Protein AF-K0B241-F1 (afdb_monomer_lite)

Radius of gyration: 19.47 Å; chains: 1; bounding box: 41×45×50 Å

Organism: Gottschalkia acidurici (strain ATCC 7906 / DSM 604 / BCRC 14475 / CIP 104303 / KCTC 5404 / NCIMB 10678 / 9a) (NCBI:txid1128398)

Structure (mmCIF, N/CA/C/O backbone):
data_AF-K0B241-F1
#
_entry.id   AF-K0B241-F1
#
loop_
_atom_site.group_PDB
_atom_site.id
_atom_site.type_symbol
_atom_site.label_atom_id
_atom_site.label_alt_id
_atom_site.label_comp_id
_atom_site.label_asym_id
_atom_site.label_entity_id
_atom_site.label_seq_id
_atom_site.pdbx_PDB_ins_code
_atom_site.Cartn_x
_atom_site.Cartn_y
_atom_site.Cartn_z
_atom_site.occupancy
_atom_site.B_iso_or_equiv
_atom_site.auth_seq_id
_atom_site.auth_comp_id
_atom_site.auth_asym_id
_atom_site.auth_atom_id
_atom_site.pdbx_PDB_model_num
ATOM 1 N N . MET A 1 1 ? -13.033 -7.275 29.428 1.00 55.62 1 MET A N 1
ATOM 2 C CA . MET A 1 1 ? -13.746 -6.387 28.481 1.00 55.62 1 MET A CA 1
ATOM 3 C C . MET A 1 1 ? -13.225 -6.667 27.083 1.00 55.62 1 MET A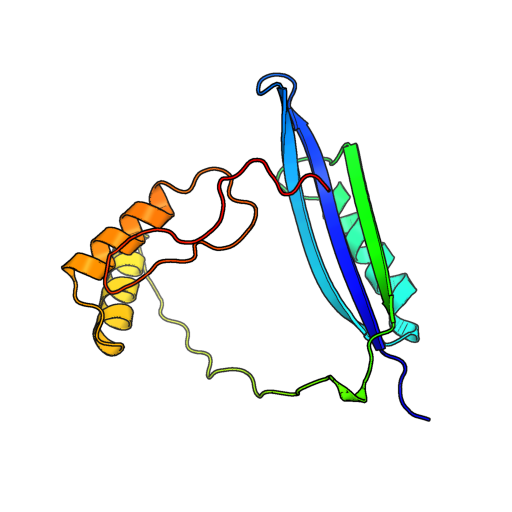 C 1
ATOM 5 O O . MET A 1 1 ? -12.017 -6.807 26.939 1.00 55.62 1 MET A O 1
ATOM 9 N N . VAL A 1 2 ? -14.101 -6.780 26.080 1.00 62.91 2 VAL A N 1
ATOM 10 C CA . VAL A 1 2 ? -13.674 -6.862 24.672 1.00 62.91 2 VAL A CA 1
ATOM 11 C C . VAL A 1 2 ? -13.030 -5.527 24.307 1.00 62.91 2 VAL A C 1
ATOM 13 O O . VAL A 1 2 ? -13.625 -4.471 24.530 1.00 62.91 2 VAL A O 1
ATOM 16 N N . LYS A 1 3 ? -11.792 -5.565 23.813 1.00 81.50 3 LYS A N 1
ATOM 17 C CA . LYS A 1 3 ? -11.046 -4.362 23.445 1.00 81.50 3 LYS A CA 1
ATOM 18 C C . LYS A 1 3 ? -11.737 -3.706 22.247 1.00 81.50 3 LYS A C 1
ATOM 20 O O . LYS A 1 3 ? -11.904 -4.358 21.219 1.00 81.50 3 LYS A O 1
ATOM 25 N N . LYS A 1 4 ? -12.157 -2.442 22.366 1.00 93.25 4 LYS A N 1
ATOM 26 C CA . LYS A 1 4 ? -12.716 -1.717 21.217 1.00 93.25 4 LYS A CA 1
ATOM 27 C C . LYS A 1 4 ? -11.591 -1.407 20.235 1.00 9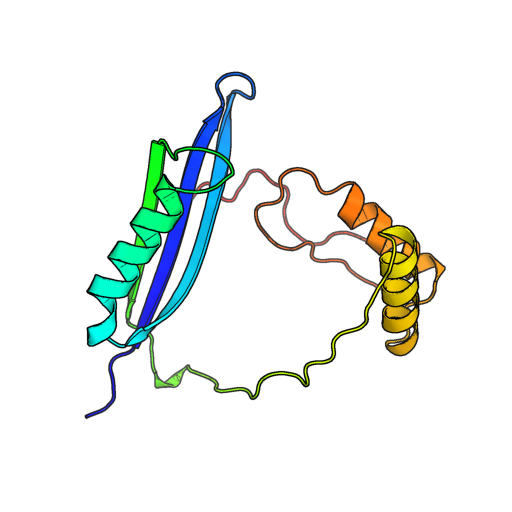3.25 4 LYS A C 1
ATOM 29 O O . LYS A 1 4 ? -10.571 -0.841 20.628 1.00 93.25 4 LYS A O 1
ATOM 34 N N . LEU A 1 5 ? -11.794 -1.779 18.976 1.00 96.38 5 LEU A N 1
ATOM 35 C CA . LEU A 1 5 ? -10.859 -1.517 17.890 1.00 96.38 5 LEU A CA 1
ATOM 36 C C . LEU A 1 5 ? -11.429 -0.468 16.935 1.00 96.38 5 LEU A C 1
ATOM 38 O O . LEU A 1 5 ? -12.640 -0.389 16.727 1.00 96.38 5 LEU A O 1
ATOM 42 N N . PHE A 1 6 ? -10.539 0.326 16.357 1.00 97.25 6 PHE A N 1
ATOM 43 C CA . PHE A 1 6 ? -10.844 1.415 15.442 1.00 97.25 6 PHE A CA 1
ATOM 44 C C . PHE A 1 6 ? -9.940 1.333 14.214 1.00 97.25 6 PHE A C 1
ATOM 46 O O . PHE A 1 6 ? -8.734 1.127 14.338 1.00 97.25 6 PHE A O 1
ATOM 53 N N . SER A 1 7 ? -10.526 1.507 13.032 1.00 97.56 7 SER A N 1
ATOM 54 C CA . SER A 1 7 ? -9.811 1.736 11.783 1.00 97.56 7 SER A CA 1
ATOM 55 C C . SER A 1 7 ? -9.544 3.229 11.676 1.00 97.56 7 SER A C 1
ATOM 57 O O . SER A 1 7 ? -10.478 4.033 11.699 1.00 97.56 7 SER A O 1
ATOM 59 N N . ILE A 1 8 ? -8.270 3.592 11.580 1.00 97.88 8 ILE A N 1
ATOM 60 C CA . ILE A 1 8 ? -7.827 4.948 11.290 1.00 97.88 8 ILE A CA 1
ATOM 61 C C . ILE A 1 8 ? -7.209 4.964 9.902 1.00 97.88 8 ILE A C 1
ATOM 63 O O . ILE A 1 8 ? -6.274 4.212 9.626 1.00 97.88 8 ILE A O 1
ATOM 67 N N . LYS A 1 9 ? -7.702 5.865 9.055 1.00 97.06 9 LYS A N 1
ATOM 68 C CA . LYS A 1 9 ? -7.144 6.145 7.729 1.00 97.06 9 LYS A CA 1
ATOM 69 C C . LYS A 1 9 ? -6.779 7.615 7.636 1.00 97.06 9 LYS A C 1
ATOM 71 O O . LYS A 1 9 ? -7.538 8.464 8.099 1.00 97.06 9 LYS A O 1
ATOM 76 N N . MET A 1 10 ? -5.634 7.912 7.036 1.00 95.44 10 MET A N 1
ATOM 77 C CA . MET A 1 10 ? -5.175 9.270 6.764 1.00 95.44 10 MET A CA 1
ATOM 78 C C . MET A 1 10 ? -4.784 9.404 5.297 1.00 95.44 10 MET A C 1
ATOM 80 O O . MET A 1 10 ? -4.101 8.533 4.754 1.00 95.44 10 MET A O 1
ATOM 84 N N . ARG A 1 11 ? -5.193 10.519 4.687 1.00 93.50 11 ARG A N 1
ATOM 85 C CA . ARG A 1 11 ? -4.700 10.982 3.387 1.00 93.50 11 ARG A CA 1
ATOM 86 C C . ARG A 1 11 ? -4.276 12.440 3.480 1.00 93.50 11 ARG A C 1
ATOM 88 O O . ARG A 1 11 ? -4.948 13.234 4.137 1.00 93.50 11 ARG A O 1
ATOM 95 N N . ALA A 1 12 ? -3.195 12.778 2.792 1.00 92.56 12 ALA A N 1
ATOM 96 C CA . ALA A 1 12 ? -2.680 14.131 2.707 1.00 92.56 12 ALA A CA 1
ATOM 97 C C . ALA A 1 12 ? -2.281 14.470 1.268 1.00 92.56 12 ALA A C 1
ATOM 99 O O . ALA A 1 12 ? -1.689 13.644 0.561 1.00 92.56 12 ALA A O 1
ATOM 100 N N . SER A 1 13 ? -2.628 15.676 0.835 1.00 91.69 13 SER A N 1
ATOM 101 C CA . SER A 1 13 ? -2.374 16.168 -0.516 1.00 91.69 13 SER A CA 1
ATOM 102 C C . SER A 1 13 ? -1.927 17.623 -0.511 1.00 91.69 13 SER A C 1
ATOM 104 O O . SER A 1 13 ? -2.024 18.314 0.505 1.00 91.69 13 SER A O 1
ATOM 106 N N . LYS A 1 14 ? -1.419 18.055 -1.661 1.00 90.75 14 LYS A N 1
ATOM 107 C CA . LYS A 1 14 ? -1.043 19.431 -1.946 1.00 90.75 14 LYS A CA 1
ATOM 108 C C . LYS A 1 14 ? -1.600 19.842 -3.303 1.00 90.75 14 LYS A C 1
ATOM 110 O O . LYS A 1 14 ? -1.525 19.052 -4.240 1.00 90.75 14 LYS A O 1
ATOM 115 N N . TRP A 1 15 ? -2.102 21.061 -3.439 1.00 89.81 15 TRP A N 1
ATOM 116 C CA . TRP A 1 15 ? -2.456 21.604 -4.745 1.00 89.81 15 TRP A CA 1
ATOM 117 C C . TRP A 1 15 ? -1.199 21.868 -5.589 1.00 89.81 15 TRP A C 1
ATOM 119 O O . TRP A 1 15 ? -0.318 22.643 -5.201 1.00 89.81 15 TRP A O 1
ATOM 129 N N . ASP A 1 16 ? -1.116 21.240 -6.762 1.00 87.75 16 ASP A N 1
ATOM 130 C CA . ASP A 1 16 ? -0.092 21.514 -7.768 1.00 87.75 16 ASP A CA 1
ATOM 131 C C . ASP A 1 16 ? -0.676 22.487 -8.798 1.00 87.75 16 ASP A C 1
ATOM 133 O O . ASP A 1 16 ? -1.462 22.111 -9.669 1.00 87.75 16 ASP A O 1
ATOM 137 N N . SER A 1 17 ? -0.294 23.762 -8.701 1.00 87.62 17 SER A N 1
ATOM 138 C CA . SER A 1 17 ? -0.785 24.809 -9.602 1.00 87.62 17 SER A CA 1
ATOM 139 C C . SER A 1 17 ? -0.316 24.650 -11.048 1.00 87.62 17 SER A C 1
ATOM 141 O O . SER A 1 17 ? -0.956 25.199 -11.942 1.00 87.62 17 SER A O 1
ATOM 143 N N . ILE A 1 18 ? 0.769 23.908 -11.292 1.00 87.69 18 ILE A N 1
ATOM 144 C CA . ILE A 1 18 ? 1.287 23.652 -12.638 1.00 87.69 18 ILE A CA 1
ATOM 145 C C . ILE A 1 18 ? 0.451 22.560 -13.302 1.00 87.69 18 ILE A C 1
ATOM 147 O O . ILE A 1 18 ? 0.071 22.697 -14.464 1.00 87.69 18 ILE A O 1
ATOM 151 N N . LYS A 1 19 ? 0.142 21.485 -12.567 1.00 83.75 19 LYS A N 1
ATOM 152 C CA . LYS A 1 19 ? -0.693 20.385 -13.077 1.00 83.75 19 LYS A CA 1
ATOM 153 C C . LYS A 1 19 ? -2.196 20.667 -12.995 1.00 83.75 19 LYS A C 1
ATOM 155 O O . LYS A 1 19 ? -2.971 20.008 -13.682 1.00 83.75 19 LYS A O 1
ATOM 160 N N . GLY A 1 20 ? -2.609 21.634 -12.174 1.00 87.44 20 GLY A N 1
ATOM 161 C CA . GLY A 1 20 ? -4.017 21.945 -11.931 1.00 87.44 20 GLY A CA 1
ATOM 162 C C . GLY A 1 20 ? -4.760 20.826 -11.196 1.00 87.44 20 GLY A C 1
ATOM 163 O O . GLY A 1 20 ? -5.957 20.644 -11.412 1.00 87.44 20 GLY A O 1
ATOM 164 N N . GLU A 1 21 ? -4.062 20.051 -10.363 1.00 85.56 21 GLU A N 1
ATOM 165 C CA . GLU A 1 21 ? -4.631 18.926 -9.616 1.00 85.56 21 GLU A CA 1
ATOM 166 C C . GLU A 1 21 ? -4.005 18.777 -8.221 1.00 85.56 21 GLU A C 1
ATOM 168 O O . GLU A 1 21 ? -2.946 19.329 -7.925 1.00 85.56 21 GLU A O 1
ATOM 173 N N . ASN A 1 22 ? -4.659 18.002 -7.350 1.00 86.25 22 ASN A N 1
ATOM 174 C CA . ASN A 1 22 ? -4.104 17.648 -6.043 1.00 86.25 22 ASN A CA 1
ATOM 175 C C . ASN A 1 22 ? -3.054 16.534 -6.179 1.00 86.25 22 ASN A C 1
ATOM 177 O O . ASN A 1 22 ? -3.377 15.388 -6.511 1.00 86.25 22 ASN A O 1
ATOM 181 N N . GLU A 1 23 ? -1.809 16.844 -5.838 1.00 86.69 23 GLU A N 1
ATOM 182 C CA . GLU A 1 23 ? -0.715 15.892 -5.712 1.00 86.69 23 GLU A CA 1
ATOM 183 C C . GLU A 1 23 ? -0.813 15.127 -4.385 1.00 86.69 23 GLU A C 1
ATOM 185 O O . GLU A 1 23 ? -1.037 15.698 -3.316 1.00 86.69 23 GLU A O 1
ATOM 190 N N . HIS A 1 24 ? -0.641 13.805 -4.441 1.00 85.94 24 HIS A N 1
ATOM 191 C CA . HIS A 1 24 ? -0.618 12.972 -3.243 1.00 85.94 24 HIS A CA 1
ATOM 192 C C . HIS A 1 24 ? 0.711 13.121 -2.495 1.00 85.94 24 HIS A C 1
ATOM 194 O O . HIS A 1 24 ? 1.775 12.799 -3.031 1.00 85.94 24 HIS A O 1
ATOM 200 N N . ILE A 1 25 ? 0.632 13.509 -1.223 1.00 87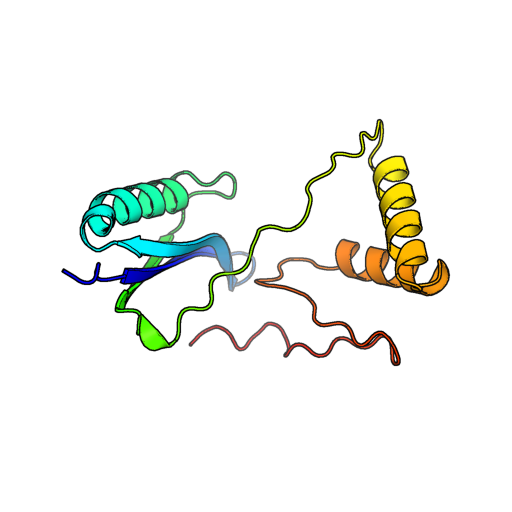.94 25 ILE A N 1
ATOM 201 C CA . ILE A 1 25 ? 1.803 13.671 -0.363 1.00 87.94 25 ILE A CA 1
ATOM 202 C C . ILE A 1 25 ? 2.018 12.439 0.506 1.00 87.94 25 ILE A C 1
ATOM 204 O O . ILE A 1 25 ? 3.121 11.893 0.522 1.00 87.94 25 ILE A O 1
ATOM 208 N N . SER A 1 26 ? 0.986 11.998 1.229 1.00 88.94 26 SER A N 1
ATOM 209 C CA . SER A 1 26 ? 1.112 10.917 2.208 1.00 88.94 26 SER A CA 1
ATOM 210 C C . SER A 1 26 ? -0.206 10.182 2.436 1.00 88.94 26 SER A C 1
ATOM 212 O O . SER A 1 26 ? -1.293 10.744 2.300 1.00 88.94 26 SER A O 1
ATOM 214 N N . GLY A 1 27 ? -0.100 8.913 2.821 1.00 90.25 27 GLY A N 1
ATOM 215 C CA . GLY A 1 27 ? -1.215 8.073 3.233 1.00 90.25 27 GLY A CA 1
ATOM 216 C C . GLY A 1 27 ? -0.782 7.059 4.287 1.00 90.25 27 GLY A C 1
ATOM 217 O O . GLY A 1 27 ? 0.402 6.708 4.381 1.00 90.25 27 GLY A O 1
ATOM 218 N N . ALA A 1 28 ? -1.731 6.626 5.113 1.00 92.69 28 ALA A N 1
ATOM 219 C CA . ALA A 1 28 ? -1.546 5.538 6.068 1.00 92.69 28 ALA A CA 1
ATOM 220 C C . ALA A 1 28 ? -2.893 4.974 6.537 1.00 92.69 28 ALA A C 1
ATOM 222 O O . ALA A 1 28 ? -3.868 5.710 6.678 1.00 92.69 28 ALA A O 1
ATOM 223 N N . GLU A 1 29 ? -2.912 3.681 6.852 1.00 94.75 29 GLU A N 1
ATOM 224 C CA . GLU A 1 29 ? -4.056 2.988 7.442 1.00 94.75 29 GLU A CA 1
ATOM 225 C C . GLU A 1 29 ? -3.583 2.084 8.588 1.00 94.75 29 GLU A C 1
ATOM 227 O O . GLU A 1 29 ? -2.533 1.446 8.484 1.00 94.75 29 GLU A O 1
ATOM 232 N N . LYS A 1 30 ? -4.332 2.059 9.699 1.00 95.44 30 LYS A N 1
ATOM 233 C CA . LYS A 1 30 ? -4.079 1.190 10.859 1.00 95.44 30 LYS A CA 1
ATOM 234 C C . LYS A 1 30 ? -5.384 0.761 11.529 1.00 95.44 30 LYS A C 1
ATOM 236 O O . LYS A 1 30 ? -6.318 1.552 11.616 1.00 95.44 30 LYS A O 1
ATOM 241 N N . ILE A 1 31 ? -5.407 -0.451 12.083 1.00 96.00 31 ILE A N 1
ATOM 242 C CA . ILE A 1 31 ? -6.397 -0.863 13.087 1.00 96.00 31 ILE A CA 1
ATOM 243 C C . ILE A 1 31 ? -5.723 -0.780 14.454 1.00 96.00 31 ILE A C 1
ATOM 245 O O . ILE A 1 31 ? -4.665 -1.372 14.659 1.00 96.00 31 ILE A O 1
ATOM 249 N N . ILE A 1 32 ? -6.314 -0.027 15.374 1.00 96.12 32 ILE A N 1
ATOM 250 C CA . ILE A 1 32 ? -5.755 0.237 16.702 1.00 96.12 32 ILE A CA 1
ATOM 251 C C . ILE A 1 32 ? -6.816 0.057 17.778 1.00 96.12 32 ILE A C 1
ATOM 253 O O . ILE A 1 32 ? -8.009 0.025 17.487 1.00 96.12 32 ILE A O 1
ATOM 257 N N . SER A 1 33 ? -6.396 -0.032 19.032 1.00 95.81 33 SER A N 1
ATOM 258 C CA . SER A 1 33 ? -7.316 0.053 20.159 1.00 95.81 33 SER A CA 1
ATOM 259 C C . SER A 1 33 ? -7.658 1.497 20.529 1.00 95.81 33 SER A C 1
ATOM 261 O O . SER A 1 33 ? -6.927 2.426 20.185 1.00 95.81 33 SER A O 1
ATOM 263 N N . GLU A 1 34 ? -8.790 1.671 21.214 1.00 95.88 34 GLU A N 1
ATOM 264 C CA . GLU A 1 34 ? -9.341 2.971 21.637 1.00 95.88 34 GLU A CA 1
ATOM 265 C C . GLU A 1 34 ? -8.304 3.855 22.348 1.00 95.88 34 GLU A C 1
ATOM 267 O O . GLU A 1 34 ? -8.163 5.030 22.024 1.00 95.88 34 GLU A O 1
ATOM 272 N N . GLU A 1 35 ? -7.503 3.284 23.247 1.00 96.12 35 GLU A N 1
ATOM 273 C CA . GLU A 1 35 ? -6.492 4.020 24.013 1.00 96.12 35 GLU A CA 1
ATOM 274 C C . GLU A 1 35 ? -5.293 4.506 23.178 1.00 96.12 35 GLU A C 1
ATOM 276 O O . GLU A 1 35 ? -4.508 5.333 23.635 1.00 96.12 35 GLU A O 1
ATOM 281 N N . CYS A 1 36 ? -5.130 4.004 21.952 1.00 96.94 36 CYS A N 1
ATOM 282 C CA . CYS A 1 36 ? -4.049 4.407 21.054 1.00 96.94 36 CYS A CA 1
ATOM 283 C C . CYS A 1 36 ? -4.469 5.500 20.060 1.00 96.94 36 CYS A C 1
ATOM 285 O O . CYS A 1 36 ? -3.646 5.891 19.227 1.00 96.94 36 CYS A O 1
ATOM 287 N N . ILE A 1 37 ? -5.723 5.971 20.097 1.00 96.50 37 ILE A N 1
ATOM 288 C CA . ILE A 1 37 ? -6.248 6.938 19.122 1.00 96.50 37 ILE A CA 1
ATOM 289 C C . ILE A 1 37 ? -5.426 8.227 19.128 1.00 96.50 37 ILE A C 1
ATOM 291 O O . ILE A 1 37 ? -4.875 8.584 18.088 1.00 96.50 37 ILE A O 1
ATOM 295 N N . ASP A 1 38 ? -5.264 8.871 20.283 1.00 97.19 38 ASP A N 1
ATOM 296 C CA . ASP A 1 38 ? -4.612 10.183 20.383 1.00 97.19 38 ASP A CA 1
ATOM 297 C C . ASP A 1 38 ? -3.170 10.155 19.861 1.00 97.19 38 ASP A C 1
ATOM 299 O O . ASP A 1 38 ? -2.775 10.954 19.007 1.00 97.19 38 ASP A O 1
ATOM 303 N N . THR A 1 39 ? -2.390 9.172 20.320 1.00 97.31 39 THR A N 1
ATOM 304 C CA . THR A 1 39 ? -0.993 9.000 19.899 1.00 97.31 39 THR A CA 1
ATOM 305 C C . THR A 1 39 ? -0.889 8.665 18.413 1.00 97.31 39 THR A C 1
ATOM 307 O O . THR A 1 39 ? 0.008 9.154 17.723 1.00 97.31 39 THR A O 1
ATOM 310 N N . THR A 1 40 ? -1.821 7.872 17.879 1.00 97.12 40 THR A N 1
ATOM 311 C CA . THR A 1 40 ? -1.842 7.528 16.454 1.00 97.12 40 THR A CA 1
ATOM 312 C C . THR A 1 40 ? -2.186 8.738 15.593 1.00 97.12 40 THR A C 1
ATOM 314 O O . THR A 1 40 ? -1.487 8.988 14.614 1.00 97.12 40 THR A O 1
ATOM 317 N N . VAL A 1 41 ? -3.207 9.516 15.960 1.00 96.81 41 VAL A N 1
ATOM 318 C CA . VAL A 1 41 ? -3.606 10.730 15.232 1.00 96.81 41 VAL A CA 1
ATOM 319 C C . VAL A 1 41 ? -2.468 11.746 15.208 1.00 96.81 41 VAL A C 1
ATOM 321 O O . VAL A 1 41 ? -2.124 12.240 14.135 1.00 96.81 41 VAL A O 1
ATOM 324 N N . HIS A 1 42 ? -1.815 11.991 16.348 1.00 96.31 42 HIS A N 1
ATOM 325 C CA . HIS A 1 42 ? -0.659 12.887 16.421 1.00 96.31 42 HIS A CA 1
ATOM 326 C C . HIS A 1 42 ? 0.463 12.464 15.456 1.00 96.31 42 HIS A C 1
ATOM 328 O O . HIS A 1 42 ? 0.953 13.266 14.659 1.00 96.31 42 HIS A O 1
ATOM 334 N N . ASN A 1 43 ? 0.820 11.177 15.458 1.00 95.31 43 ASN A N 1
ATOM 335 C CA . ASN A 1 43 ? 1.846 10.640 14.563 1.00 95.31 43 ASN A CA 1
ATOM 336 C C . ASN A 1 43 ? 1.458 10.746 13.080 1.00 95.31 43 ASN A C 1
ATOM 338 O O . ASN A 1 43 ? 2.319 10.990 12.234 1.00 95.31 43 ASN A O 1
ATOM 342 N N . LEU A 1 44 ? 0.176 10.570 12.749 1.00 94.94 44 LEU A N 1
ATOM 343 C CA . LEU A 1 44 ? -0.325 10.707 11.381 1.00 94.94 44 LEU A CA 1
ATOM 344 C C . LEU A 1 44 ? -0.278 12.158 10.893 1.00 94.94 44 LEU A C 1
ATOM 346 O O . LEU A 1 44 ? 0.124 12.390 9.754 1.00 94.94 44 LEU A O 1
ATOM 350 N N . ILE A 1 45 ? -0.610 13.125 11.751 1.00 93.62 45 ILE A N 1
ATOM 351 C CA . ILE A 1 45 ? -0.481 14.556 11.440 1.00 93.62 45 ILE A CA 1
ATOM 352 C C . ILE A 1 45 ? 0.990 14.909 11.190 1.00 93.62 45 ILE A C 1
ATOM 354 O O . ILE A 1 45 ? 1.314 15.464 10.140 1.00 93.62 45 ILE A O 1
ATOM 358 N N . ASN A 1 46 ? 1.898 14.513 12.089 1.00 92.25 46 ASN A N 1
ATOM 359 C CA . ASN A 1 46 ? 3.335 14.757 11.914 1.00 92.25 46 ASN A CA 1
ATOM 360 C C . ASN A 1 46 ? 3.860 14.140 10.613 1.00 92.25 46 ASN A C 1
ATOM 362 O O . ASN A 1 46 ? 4.610 14.774 9.875 1.00 92.25 46 ASN A O 1
ATOM 366 N N . ARG A 1 47 ? 3.421 12.917 10.292 1.00 90.75 47 ARG A N 1
ATOM 367 C CA . ARG A 1 47 ? 3.759 12.244 9.035 1.00 90.75 47 ARG A CA 1
ATOM 368 C C . ARG A 1 47 ? 3.266 13.013 7.806 1.00 90.75 47 ARG A C 1
ATOM 370 O O . ARG A 1 47 ? 3.963 13.014 6.797 1.00 90.75 47 ARG A O 1
ATOM 377 N N . ALA A 1 48 ? 2.076 13.603 7.855 1.00 89.00 48 ALA A N 1
ATOM 378 C CA . ALA A 1 48 ? 1.505 14.360 6.742 1.00 89.00 48 ALA A CA 1
ATOM 379 C C . ALA A 1 48 ? 2.189 15.724 6.532 1.00 89.00 48 ALA A C 1
ATOM 381 O O . ALA A 1 48 ? 2.316 16.178 5.393 1.00 89.00 48 ALA A O 1
ATOM 382 N N . LEU A 1 49 ? 2.646 16.361 7.615 1.00 88.31 49 LEU A N 1
ATOM 383 C CA . LEU A 1 49 ? 3.316 17.664 7.578 1.00 88.31 49 LEU A CA 1
ATOM 384 C C . LEU A 1 49 ? 4.822 17.564 7.294 1.00 88.31 49 LEU A C 1
ATOM 386 O O . LEU A 1 49 ? 5.379 18.455 6.663 1.00 88.31 49 LEU A O 1
ATOM 390 N N . GLY A 1 50 ? 5.476 16.491 7.744 1.00 83.00 50 GLY A N 1
ATOM 391 C CA . GLY A 1 50 ? 6.920 16.272 7.605 1.00 83.00 50 GLY A CA 1
ATOM 392 C C . GLY A 1 50 ? 7.326 15.337 6.462 1.00 83.00 50 GLY A C 1
ATOM 393 O O . GLY A 1 50 ? 8.430 14.797 6.489 1.00 83.00 50 GLY A O 1
ATOM 394 N N . HIS A 1 51 ? 6.441 15.063 5.499 1.00 78.62 51 HIS A N 1
ATOM 395 C CA . HIS A 1 51 ? 6.727 14.099 4.435 1.00 78.62 51 HIS A CA 1
ATOM 396 C C . HIS A 1 51 ? 7.784 14.627 3.450 1.00 78.62 51 HIS A C 1
ATOM 398 O O . HIS A 1 51 ? 7.779 15.797 3.077 1.00 78.62 51 HIS A O 1
ATOM 404 N N . SER A 1 52 ? 8.653 13.745 2.945 1.00 73.50 52 SER A N 1
ATOM 405 C CA . SER A 1 52 ? 9.737 14.110 2.013 1.00 73.50 52 SER A CA 1
ATOM 406 C C . SER A 1 52 ? 9.253 14.651 0.661 1.00 73.50 52 SER A C 1
ATOM 408 O O . SER A 1 52 ? 10.017 15.303 -0.043 1.00 73.50 52 SER A O 1
ATOM 410 N N . LYS A 1 53 ? 7.982 14.412 0.307 1.00 68.00 53 LYS A N 1
ATOM 411 C CA . LYS A 1 53 ? 7.325 14.970 -0.891 1.00 68.00 53 LYS A CA 1
ATOM 412 C C . LYS A 1 53 ? 6.863 16.428 -0.726 1.00 68.00 53 LYS A C 1
ATOM 414 O O . LYS A 1 53 ? 6.383 17.017 -1.686 1.00 68.00 53 LYS A O 1
ATOM 419 N N . GLY A 1 54 ? 7.014 17.014 0.463 1.00 71.88 54 GLY A N 1
ATOM 420 C CA . GLY A 1 54 ? 6.645 18.398 0.762 1.00 71.88 54 GLY A CA 1
ATOM 421 C C . GLY A 1 54 ? 5.538 18.521 1.810 1.00 71.88 54 GLY A C 1
ATOM 422 O O . GLY A 1 54 ? 4.995 17.528 2.292 1.00 71.88 54 GLY A O 1
ATOM 423 N N . GLN A 1 55 ? 5.215 19.766 2.168 1.00 78.38 55 GLN A N 1
ATOM 424 C CA . GLN A 1 55 ? 4.165 20.082 3.134 1.00 78.38 55 GLN A CA 1
ATOM 425 C C . GLN A 1 55 ? 2.784 19.997 2.474 1.00 78.38 55 GLN A C 1
ATOM 427 O O . GLN A 1 55 ? 2.535 20.649 1.459 1.00 78.38 55 GLN A O 1
ATOM 432 N N . SER A 1 56 ? 1.896 19.201 3.068 1.00 84.88 56 SER A N 1
ATOM 433 C CA . SER A 1 56 ? 0.499 19.070 2.639 1.00 84.88 56 SER A CA 1
ATOM 434 C C . SER A 1 56 ? -0.305 20.331 2.985 1.00 84.88 56 SER A C 1
ATOM 436 O O . SER A 1 56 ? -0.139 20.867 4.081 1.00 84.88 56 SER A O 1
ATOM 438 N N . ASP A 1 57 ? -1.199 20.769 2.095 1.00 89.75 57 ASP A N 1
ATOM 439 C CA . ASP A 1 57 ? -2.191 21.830 2.365 1.00 89.75 57 ASP A CA 1
ATOM 440 C C . ASP A 1 57 ? -3.577 21.262 2.724 1.00 89.75 57 ASP A C 1
ATOM 442 O O . ASP A 1 57 ? -4.421 21.966 3.279 1.00 89.75 57 ASP A O 1
ATOM 446 N N . PHE A 1 58 ? -3.777 19.964 2.490 1.00 93.12 58 PHE A N 1
ATOM 447 C CA . PHE A 1 58 ? -4.973 19.223 2.853 1.00 93.12 58 PHE A CA 1
ATOM 448 C C . PHE A 1 58 ? -4.607 17.929 3.584 1.00 93.12 58 PHE A C 1
ATOM 450 O O . PHE A 1 58 ? -3.764 17.155 3.125 1.00 93.12 58 PHE A O 1
ATOM 457 N N . ILE A 1 59 ? -5.282 17.662 4.705 1.00 94.31 59 ILE A N 1
ATOM 458 C CA . ILE A 1 59 ? -5.165 16.418 5.476 1.00 94.31 59 ILE A CA 1
ATOM 459 C C . ILE A 1 59 ? -6.570 15.973 5.885 1.00 94.31 59 ILE A C 1
ATOM 461 O O . ILE A 1 59 ? -7.316 16.744 6.482 1.00 94.31 59 ILE A O 1
ATOM 465 N N . ASN A 1 60 ? -6.908 14.713 5.621 1.00 95.81 60 ASN A N 1
ATOM 466 C CA . ASN A 1 60 ? -8.138 14.084 6.095 1.00 95.81 60 ASN A CA 1
ATOM 467 C C . ASN A 1 60 ? -7.807 12.838 6.914 1.00 95.81 60 ASN A C 1
ATOM 469 O O . ASN A 1 60 ? -7.105 11.948 6.428 1.00 95.81 60 ASN A O 1
ATOM 473 N N . ILE A 1 61 ? -8.357 12.757 8.127 1.00 97.00 61 ILE A N 1
ATOM 474 C CA . ILE A 1 61 ? -8.247 11.597 9.014 1.00 97.00 61 ILE A CA 1
ATOM 475 C C . ILE A 1 61 ? -9.656 11.093 9.323 1.00 97.00 61 ILE A C 1
ATOM 477 O O . ILE A 1 61 ? -10.484 11.845 9.826 1.00 97.00 61 ILE A O 1
ATOM 481 N N . SER A 1 62 ? -9.918 9.817 9.047 1.00 97.75 62 SER A N 1
ATOM 482 C CA . SER A 1 62 ? -11.176 9.147 9.391 1.00 97.75 62 SER A CA 1
ATOM 483 C C . SER A 1 62 ? -10.927 8.069 10.438 1.00 97.75 62 SER A C 1
ATOM 485 O O . SER A 1 62 ? -10.016 7.257 10.262 1.00 97.75 62 SER A O 1
ATOM 487 N N . ILE A 1 63 ? -11.753 8.034 11.482 1.00 97.75 63 ILE A N 1
ATOM 488 C CA . ILE A 1 63 ? -11.660 7.081 12.591 1.00 97.75 63 ILE A CA 1
ATOM 489 C C . ILE A 1 63 ? -13.015 6.399 12.732 1.00 97.75 63 ILE A C 1
ATOM 491 O O . ILE A 1 63 ? -14.004 7.050 13.051 1.00 97.75 63 ILE A O 1
ATOM 495 N N . ASN A 1 64 ? -13.064 5.092 12.494 1.00 97.25 64 ASN A N 1
ATOM 496 C CA . ASN A 1 64 ? -14.303 4.321 12.514 1.00 97.25 64 ASN A CA 1
ATOM 497 C C . ASN A 1 64 ? -14.159 3.107 13.427 1.00 97.25 64 ASN A C 1
ATOM 499 O O . ASN A 1 64 ? -13.153 2.401 13.367 1.00 97.25 64 ASN A O 1
ATOM 503 N N . LYS A 1 65 ? -15.168 2.839 14.258 1.00 96.56 65 LYS A N 1
ATOM 504 C CA . LYS A 1 65 ? -15.201 1.629 15.087 1.00 96.56 65 LYS A CA 1
ATOM 505 C C . LYS A 1 65 ? -15.234 0.388 14.188 1.00 96.56 65 LYS A C 1
ATOM 507 O O . LYS A 1 65 ? -16.017 0.331 13.244 1.00 96.56 65 LYS A O 1
ATOM 512 N N . VAL A 1 66 ? -14.403 -0.602 14.499 1.00 95.69 66 VAL A N 1
ATOM 513 C CA . VAL A 1 66 ? -14.367 -1.886 13.792 1.00 95.69 66 VAL A CA 1
ATOM 514 C C . VAL A 1 66 ? -15.334 -2.859 14.454 1.00 95.69 66 VAL A C 1
ATOM 516 O O . VAL A 1 66 ? -15.400 -2.958 15.682 1.00 95.69 66 VAL A O 1
ATOM 519 N N . ASP A 1 67 ? -16.066 -3.592 13.625 1.00 94.25 67 ASP A N 1
ATOM 520 C CA . ASP A 1 67 ? -16.822 -4.762 14.047 1.00 94.25 67 ASP A CA 1
ATOM 521 C C . ASP A 1 67 ? -15.850 -5.920 14.308 1.00 94.25 67 ASP A C 1
ATOM 523 O O . ASP A 1 67 ? -15.306 -6.518 13.377 1.00 94.25 67 ASP A O 1
ATOM 527 N N . THR A 1 68 ? -15.583 -6.198 15.584 1.00 89.94 68 THR A N 1
ATOM 528 C CA . THR A 1 68 ? -14.574 -7.182 15.996 1.00 89.94 68 THR A CA 1
ATOM 529 C C . THR A 1 68 ? -14.928 -8.606 15.582 1.00 89.94 68 THR A C 1
ATOM 531 O O . THR A 1 68 ? -14.023 -9.418 15.426 1.00 89.94 68 THR A O 1
ATOM 534 N N . GLU A 1 69 ? -16.211 -8.903 15.357 1.00 92.06 69 GLU A N 1
ATOM 535 C CA . GLU A 1 69 ? -16.665 -10.217 14.882 1.00 92.06 69 GLU A CA 1
ATOM 536 C C . GLU A 1 69 ? -16.270 -10.473 13.420 1.00 92.06 69 GLU A C 1
ATOM 538 O O . GLU A 1 69 ? -16.191 -11.620 12.989 1.00 92.06 69 GLU A O 1
ATOM 543 N N . LYS A 1 70 ? -15.961 -9.412 12.662 1.00 92.00 70 LYS A N 1
ATOM 544 C CA . LYS A 1 70 ? -15.509 -9.487 11.265 1.00 92.00 70 LYS A CA 1
ATOM 545 C C . LYS A 1 70 ? -13.987 -9.461 11.108 1.00 92.00 70 LYS A C 1
ATOM 547 O O . LYS A 1 70 ? -13.492 -9.460 9.981 1.00 92.00 70 LYS A O 1
ATOM 552 N N . ILE A 1 71 ? -13.225 -9.418 12.203 1.00 92.50 71 ILE A N 1
ATOM 553 C CA . ILE A 1 71 ? -11.760 -9.383 12.132 1.00 92.50 71 ILE A CA 1
ATOM 554 C C . ILE A 1 71 ? -11.224 -10.795 11.921 1.00 92.50 71 ILE A C 1
ATOM 556 O O . ILE A 1 71 ? -11.417 -11.684 12.745 1.00 92.50 71 ILE A O 1
ATOM 560 N N . THR A 1 72 ? -10.481 -10.974 10.831 1.00 94.62 72 THR A N 1
ATOM 561 C CA . THR A 1 72 ? -9.701 -12.188 10.586 1.00 94.62 72 THR A CA 1
ATOM 562 C C . THR A 1 72 ? -8.242 -11.929 10.930 1.00 94.62 72 THR A C 1
ATOM 564 O O . THR A 1 72 ? -7.629 -11.000 10.405 1.00 94.62 72 THR A O 1
ATOM 567 N N . TYR A 1 73 ? -7.680 -12.763 11.801 1.00 93.19 73 TYR A N 1
ATOM 568 C CA . TYR A 1 73 ? -6.260 -12.740 12.130 1.00 93.19 73 TYR A CA 1
ATOM 569 C C . TYR A 1 73 ? -5.535 -13.764 11.265 1.00 93.19 73 TYR A C 1
ATOM 571 O O . TYR A 1 73 ? -5.862 -14.948 11.298 1.00 93.19 73 TYR A O 1
ATOM 579 N N . ILE A 1 74 ? -4.551 -13.302 10.500 1.00 95.88 74 ILE A N 1
ATOM 580 C CA . ILE A 1 74 ? -3.696 -14.151 9.670 1.00 95.88 74 ILE A CA 1
ATOM 581 C C . ILE A 1 74 ? -2.238 -14.002 10.121 1.00 95.88 74 ILE A C 1
ATOM 583 O O . ILE A 1 74 ? -1.842 -12.899 10.513 1.00 95.88 74 ILE A O 1
ATOM 587 N N . PRO A 1 75 ? -1.435 -15.081 10.108 1.00 95.06 75 PRO A N 1
ATOM 588 C CA . PRO A 1 75 ? -0.005 -14.968 10.356 1.00 95.06 75 PRO A CA 1
ATOM 589 C C . PRO A 1 75 ? 0.661 -14.137 9.253 1.00 95.06 75 PRO A C 1
ATOM 591 O O . PRO A 1 75 ? 0.180 -14.075 8.119 1.00 95.06 75 PRO A O 1
ATOM 594 N N . CYS A 1 76 ? 1.780 -13.496 9.588 1.00 94.19 76 CYS A N 1
ATOM 595 C CA . CYS A 1 76 ? 2.619 -12.857 8.580 1.00 94.19 76 CYS A CA 1
ATOM 596 C C . CYS A 1 76 ? 3.209 -13.925 7.646 1.00 94.19 76 CYS A C 1
ATOM 598 O O . CYS A 1 76 ? 3.435 -15.058 8.070 1.00 94.19 76 CYS A O 1
ATOM 600 N N . LEU A 1 77 ? 3.456 -13.559 6.389 1.00 95.38 77 LEU A N 1
ATOM 601 C CA . LEU A 1 77 ? 4.220 -14.401 5.471 1.00 95.38 77 LEU A CA 1
ATOM 602 C C . LEU A 1 77 ? 5.672 -14.513 5.948 1.00 95.38 77 LEU A C 1
ATOM 604 O O . LEU A 1 77 ? 6.189 -13.586 6.575 1.00 95.38 77 LEU A O 1
ATOM 608 N N . ASP A 1 78 ? 6.335 -15.618 5.610 1.00 94.31 78 ASP A N 1
ATOM 609 C CA . ASP A 1 78 ? 7.761 -15.784 5.881 1.00 94.31 78 ASP A CA 1
ATOM 610 C C . ASP A 1 78 ? 8.567 -14.676 5.190 1.00 94.31 78 ASP A C 1
ATOM 612 O O . ASP A 1 78 ? 8.393 -14.394 4.001 1.00 94.31 78 ASP A O 1
ATOM 616 N N . ILE A 1 79 ? 9.448 -14.031 5.954 1.00 94.88 79 ILE A N 1
ATOM 617 C CA . ILE A 1 79 ? 10.231 -12.886 5.489 1.00 94.88 79 ILE A CA 1
ATOM 618 C C . ILE A 1 79 ? 11.653 -13.347 5.187 1.00 94.88 79 ILE A C 1
ATOM 620 O O . ILE A 1 79 ? 12.358 -13.851 6.060 1.00 94.88 79 ILE A O 1
ATOM 624 N N . SER A 1 80 ? 12.102 -13.099 3.959 1.00 94.31 80 SER A N 1
ATOM 625 C CA . SER A 1 80 ? 13.491 -13.282 3.538 1.00 94.31 80 SER A CA 1
ATOM 626 C C . SER A 1 80 ? 14.010 -12.023 2.850 1.00 94.31 80 SER A C 1
ATOM 628 O O . SER A 1 80 ? 13.274 -11.390 2.093 1.00 94.31 80 SER A O 1
ATOM 630 N N . THR A 1 81 ? 15.287 -11.701 3.050 1.00 96.06 81 THR A N 1
ATOM 631 C CA . THR A 1 81 ? 15.956 -10.578 2.379 1.00 96.06 81 THR A CA 1
ATOM 632 C C . THR A 1 81 ? 16.921 -11.106 1.326 1.00 96.06 81 THR A C 1
ATOM 634 O O . THR A 1 81 ? 17.842 -11.852 1.652 1.00 96.06 81 THR A O 1
ATOM 637 N N . ILE A 1 82 ? 16.736 -10.687 0.073 1.00 95.38 82 ILE A N 1
ATOM 638 C CA . ILE A 1 82 ? 17.685 -10.931 -1.018 1.00 95.38 82 ILE A CA 1
ATOM 639 C C . ILE A 1 82 ? 18.473 -9.640 -1.235 1.00 95.38 82 ILE A C 1
ATOM 641 O O . ILE A 1 82 ? 17.890 -8.590 -1.503 1.00 95.38 82 ILE A O 1
ATOM 645 N N . TYR A 1 83 ? 19.793 -9.706 -1.085 1.00 95.38 83 TYR A N 1
ATOM 646 C CA . TYR A 1 83 ? 20.674 -8.560 -1.298 1.00 95.38 83 TYR A CA 1
ATOM 647 C C . TYR A 1 83 ? 20.992 -8.392 -2.786 1.00 95.38 83 TYR A C 1
ATOM 649 O O . TYR A 1 83 ? 21.200 -9.370 -3.499 1.00 95.38 83 TYR A O 1
ATOM 657 N N . SER A 1 84 ? 21.061 -7.146 -3.255 1.00 95.44 84 SER A N 1
ATOM 658 C CA . SER A 1 84 ? 21.409 -6.807 -4.639 1.00 95.44 84 SER A CA 1
ATOM 659 C C . SER A 1 84 ? 22.367 -5.627 -4.658 1.00 95.44 84 SER A C 1
ATOM 661 O O . SER A 1 84 ? 22.186 -4.670 -3.908 1.00 95.44 84 SER A O 1
ATOM 663 N N . ASN A 1 85 ? 23.372 -5.684 -5.531 1.00 94.75 85 ASN A N 1
ATOM 664 C CA . ASN A 1 85 ? 24.376 -4.625 -5.647 1.00 94.75 85 ASN A CA 1
ATOM 665 C C . ASN A 1 85 ? 23.908 -3.490 -6.564 1.00 94.75 85 ASN A C 1
ATOM 667 O O . ASN A 1 85 ? 24.320 -2.344 -6.394 1.00 94.75 85 ASN A O 1
ATOM 671 N N . THR A 1 86 ? 23.039 -3.800 -7.532 1.00 96.94 86 THR A N 1
ATOM 672 C CA . THR A 1 86 ? 22.492 -2.826 -8.479 1.00 96.94 86 THR A CA 1
ATOM 673 C C . THR A 1 86 ? 20.972 -2.969 -8.635 1.00 96.94 86 THR A C 1
ATOM 675 O O . THR A 1 86 ? 20.424 -4.056 -8.422 1.00 96.94 86 THR A O 1
ATOM 678 N N . PRO A 1 87 ? 20.261 -1.907 -9.071 1.00 93.81 87 PRO A N 1
ATOM 679 C CA . PRO A 1 87 ? 18.844 -2.009 -9.429 1.00 93.81 87 PRO A CA 1
ATOM 680 C C . PRO A 1 87 ? 18.566 -3.051 -10.521 1.00 93.81 87 PRO A C 1
ATOM 682 O O . PRO A 1 87 ? 17.497 -3.658 -10.540 1.00 93.81 87 PRO A O 1
ATOM 685 N N . TYR A 1 88 ? 19.524 -3.270 -11.427 1.00 94.38 88 TYR A N 1
ATOM 686 C CA . TYR A 1 88 ? 19.410 -4.286 -12.469 1.00 94.38 88 TYR A CA 1
ATOM 687 C C . TYR A 1 88 ? 19.384 -5.701 -11.877 1.00 94.38 88 TYR A C 1
ATOM 689 O O . TYR A 1 88 ? 18.490 -6.473 -12.222 1.00 94.38 88 TYR A O 1
ATOM 697 N N . ASP A 1 89 ? 20.296 -6.011 -10.950 1.00 95.62 89 ASP A N 1
ATOM 698 C CA . ASP A 1 89 ? 20.347 -7.315 -10.270 1.00 95.62 89 ASP A CA 1
ATOM 699 C C . ASP A 1 89 ? 19.060 -7.567 -9.478 1.00 95.62 89 ASP A C 1
ATOM 701 O O . ASP A 1 89 ? 18.461 -8.637 -9.574 1.00 95.62 89 ASP A O 1
ATOM 705 N N . GLY A 1 90 ? 18.561 -6.535 -8.786 1.00 95.75 90 GLY A N 1
ATOM 706 C CA . GLY A 1 90 ? 17.284 -6.605 -8.075 1.00 95.75 90 GLY A CA 1
ATOM 707 C C . GLY A 1 90 ? 16.118 -6.973 -8.997 1.00 95.75 90 GLY A C 1
ATOM 708 O O . GLY A 1 90 ? 15.291 -7.818 -8.655 1.00 95.75 90 GLY A O 1
ATOM 709 N N . ARG A 1 91 ? 16.074 -6.411 -10.213 1.00 95.06 91 ARG A N 1
ATOM 710 C CA . ARG A 1 91 ? 15.065 -6.778 -11.222 1.00 95.06 91 ARG A CA 1
ATOM 711 C C . ARG A 1 91 ? 15.227 -8.214 -11.718 1.00 95.06 91 ARG A C 1
ATOM 713 O O . ARG A 1 91 ? 14.213 -8.856 -11.982 1.00 95.06 91 ARG A O 1
ATOM 720 N N . GLN A 1 92 ? 16.452 -8.734 -11.826 1.00 95.88 92 GLN A N 1
ATOM 721 C CA . GLN A 1 92 ? 16.656 -10.143 -12.186 1.00 95.88 92 GLN A CA 1
ATOM 722 C C . GLN A 1 92 ? 16.104 -11.078 -11.108 1.00 95.88 92 GLN A C 1
ATOM 724 O O . GLN A 1 92 ? 15.362 -11.998 -11.444 1.00 95.88 92 GLN A O 1
ATOM 729 N N . HIS A 1 93 ? 16.338 -10.787 -9.826 1.00 95.94 93 HIS A N 1
ATOM 730 C CA . HIS A 1 93 ? 15.743 -11.570 -8.739 1.00 95.94 93 HIS A CA 1
ATOM 731 C C . HIS A 1 93 ? 14.213 -11.523 -8.744 1.00 95.94 93 HIS A C 1
ATOM 733 O O . HIS A 1 93 ? 13.568 -12.545 -8.519 1.00 95.94 93 HIS A O 1
ATOM 739 N N . ILE A 1 94 ? 13.606 -10.375 -9.071 1.00 95.56 94 ILE A N 1
ATOM 740 C CA . ILE A 1 94 ? 12.146 -10.297 -9.244 1.00 95.56 94 ILE A CA 1
ATOM 741 C C . ILE A 1 94 ? 11.684 -11.255 -10.352 1.00 95.56 94 ILE A C 1
ATOM 743 O O . ILE A 1 94 ? 10.720 -11.992 -10.156 1.00 95.56 94 ILE A O 1
ATOM 747 N N . LEU A 1 95 ? 12.367 -11.292 -11.502 1.00 96.75 95 LEU A N 1
ATOM 748 C CA . LEU A 1 95 ? 12.020 -12.210 -12.595 1.00 96.75 95 LEU A CA 1
ATOM 749 C C . LEU A 1 95 ? 12.171 -13.686 -12.195 1.00 96.75 95 LEU A C 1
ATOM 751 O O . LEU A 1 95 ? 11.358 -14.513 -12.610 1.00 96.75 95 LEU A O 1
ATOM 755 N N . GLU A 1 96 ? 13.177 -14.021 -11.388 1.00 96.25 96 GLU A N 1
ATOM 756 C CA . GLU A 1 96 ? 13.374 -15.370 -10.848 1.00 96.25 96 GLU A CA 1
ATOM 757 C C . GLU A 1 96 ? 12.243 -15.771 -9.892 1.00 96.25 96 GLU A C 1
ATOM 759 O O . GLU A 1 96 ? 11.683 -16.859 -10.036 1.00 96.25 96 GLU A O 1
ATOM 764 N N . LEU A 1 97 ? 11.850 -14.882 -8.975 1.00 96.00 97 LEU A N 1
ATOM 765 C CA . LEU A 1 97 ? 10.732 -15.103 -8.050 1.00 96.00 97 LEU A CA 1
ATOM 766 C C . LEU A 1 97 ? 9.398 -15.252 -8.794 1.00 96.00 97 LEU A C 1
ATOM 768 O O . LEU A 1 97 ? 8.620 -16.159 -8.503 1.00 96.00 97 LEU A O 1
ATOM 772 N N . LEU A 1 98 ? 9.149 -14.416 -9.806 1.00 96.00 98 LEU A N 1
ATOM 773 C CA . LEU A 1 98 ? 7.965 -14.535 -10.662 1.00 96.00 98 LEU A CA 1
ATOM 774 C C . LEU A 1 98 ? 7.936 -15.893 -11.385 1.00 96.00 98 LEU A C 1
ATOM 776 O O . LEU A 1 98 ? 6.892 -16.543 -11.449 1.00 96.00 98 LEU A O 1
ATOM 780 N N . LYS A 1 99 ? 9.089 -16.380 -11.856 1.00 96.44 99 LYS A N 1
ATOM 781 C CA . LYS A 1 99 ? 9.193 -17.701 -12.487 1.00 96.44 99 LYS A CA 1
ATOM 782 C C . LYS A 1 99 ? 8.848 -18.840 -11.524 1.00 96.44 99 LYS A C 1
ATOM 784 O O . LYS A 1 99 ? 8.212 -19.800 -11.953 1.00 96.44 99 LYS A O 1
ATOM 789 N N . GLN A 1 100 ? 9.215 -18.734 -10.244 1.00 95.56 100 GLN A N 1
ATOM 790 C CA . GLN A 1 100 ? 8.872 -19.736 -9.221 1.00 95.56 100 GLN A CA 1
ATOM 791 C C . GLN A 1 100 ? 7.358 -19.860 -8.997 1.00 95.56 100 GLN A C 1
ATOM 793 O O . GLN A 1 100 ? 6.879 -20.944 -8.676 1.00 95.56 100 GLN A O 1
ATOM 798 N N . ILE A 1 101 ? 6.596 -18.788 -9.238 1.00 94.81 101 ILE A N 1
ATOM 799 C CA . ILE A 1 101 ? 5.124 -18.794 -9.201 1.00 94.81 101 ILE A CA 1
ATOM 800 C C . ILE A 1 101 ? 4.489 -18.982 -10.590 1.00 94.81 101 ILE A C 1
ATOM 802 O O . ILE A 1 101 ? 3.340 -18.606 -10.813 1.00 94.81 101 ILE A O 1
ATOM 806 N N . ASN A 1 102 ? 5.224 -19.592 -11.527 1.00 95.44 102 ASN A N 1
ATOM 807 C CA . ASN A 1 102 ? 4.789 -19.913 -12.893 1.00 95.44 102 ASN A CA 1
ATOM 808 C C . ASN A 1 102 ? 4.455 -18.698 -13.777 1.00 95.44 102 ASN A C 1
ATOM 810 O O . ASN A 1 102 ? 3.714 -18.817 -14.756 1.00 95.44 102 ASN A O 1
ATOM 814 N N . ILE A 1 103 ? 5.030 -17.532 -13.481 1.00 96.31 103 ILE A N 1
ATOM 815 C CA . ILE A 1 103 ? 4.990 -16.372 -14.373 1.00 96.31 103 ILE A CA 1
ATOM 816 C C . ILE A 1 103 ? 6.270 -16.380 -15.207 1.00 96.31 103 ILE A C 1
ATOM 818 O O . ILE A 1 103 ? 7.365 -16.129 -14.709 1.00 96.31 103 ILE A O 1
ATOM 822 N N . ASP A 1 104 ? 6.138 -16.695 -16.496 1.00 94.75 104 ASP A N 1
ATOM 823 C CA . ASP A 1 104 ? 7.285 -16.780 -17.397 1.00 94.75 104 ASP A CA 1
ATOM 824 C C . ASP A 1 104 ? 8.034 -15.440 -17.542 1.00 94.75 104 ASP A C 1
ATOM 826 O O . ASP A 1 104 ? 7.518 -14.353 -17.267 1.00 94.75 104 ASP A O 1
ATOM 830 N N . THR A 1 105 ? 9.274 -15.508 -18.025 1.00 94.88 105 THR A N 1
ATOM 831 C CA . THR A 1 105 ? 10.149 -14.337 -18.161 1.00 94.88 105 THR A CA 1
ATOM 832 C C . THR A 1 105 ? 9.572 -13.252 -19.077 1.00 94.88 105 THR A C 1
ATOM 834 O O . THR A 1 105 ? 9.847 -12.072 -18.861 1.00 94.88 105 THR A O 1
ATOM 837 N N . LYS A 1 106 ? 8.775 -13.607 -20.094 1.00 95.25 106 LYS A N 1
ATOM 838 C CA . LYS A 1 106 ? 8.160 -12.628 -21.001 1.00 95.25 106 LYS A CA 1
ATOM 839 C C . LYS A 1 106 ? 7.078 -11.838 -20.263 1.00 95.25 106 LYS A C 1
ATOM 841 O O . LYS A 1 106 ? 7.090 -10.609 -20.322 1.00 95.25 106 LYS A O 1
ATOM 846 N N . LYS A 1 107 ? 6.195 -12.521 -19.527 1.00 95.94 107 LYS A N 1
ATOM 847 C CA . LYS A 1 107 ? 5.182 -11.883 -18.672 1.00 95.94 107 LYS A CA 1
ATOM 848 C C . LYS A 1 107 ? 5.820 -11.076 -17.546 1.00 95.94 107 LYS A C 1
ATOM 850 O O . LYS A 1 107 ? 5.412 -9.943 -17.317 1.00 95.94 107 LYS A O 1
ATOM 855 N N . GLY A 1 108 ? 6.857 -11.606 -16.900 1.00 96.38 108 GLY A N 1
ATOM 856 C CA . GLY A 1 108 ? 7.582 -10.900 -15.842 1.00 96.38 108 GLY A CA 1
ATOM 857 C C . GLY A 1 108 ? 8.199 -9.584 -16.321 1.00 96.38 108 GLY A C 1
ATOM 858 O O . GLY A 1 108 ? 8.023 -8.551 -15.680 1.00 96.38 108 GLY A O 1
ATOM 859 N N . LYS A 1 109 ? 8.847 -9.580 -17.495 1.00 95.62 109 LYS A N 1
ATOM 860 C CA . LYS A 1 109 ? 9.381 -8.347 -18.102 1.00 95.62 109 LYS A CA 1
ATOM 861 C C . LYS A 1 109 ? 8.282 -7.332 -18.413 1.00 95.62 109 LYS A C 1
ATOM 863 O O . LYS A 1 109 ? 8.475 -6.141 -18.191 1.00 95.62 109 LYS A O 1
ATOM 868 N N . PHE A 1 110 ? 7.126 -7.796 -18.886 1.00 95.00 110 PHE A N 1
ATOM 869 C CA . PHE A 1 110 ? 5.978 -6.926 -19.127 1.00 95.00 110 PHE A CA 1
ATOM 870 C C . PHE A 1 110 ? 5.441 -6.308 -17.826 1.00 95.00 110 PHE A C 1
ATOM 872 O O . PHE A 1 110 ? 5.224 -5.100 -17.773 1.00 95.00 110 PHE A O 1
ATOM 879 N N . ILE A 1 111 ? 5.311 -7.094 -16.754 1.00 95.00 111 ILE A N 1
ATOM 880 C CA . ILE A 1 111 ? 4.907 -6.598 -15.427 1.00 95.00 111 ILE A CA 1
ATOM 881 C C . ILE A 1 111 ? 5.870 -5.512 -14.935 1.00 95.00 111 ILE A C 1
ATOM 883 O O . ILE A 1 111 ? 5.424 -4.449 -14.510 1.00 95.00 111 ILE A O 1
ATOM 887 N N . LEU A 1 112 ? 7.183 -5.742 -15.042 1.00 93.81 112 LEU A N 1
ATOM 888 C CA . LEU A 1 112 ? 8.183 -4.736 -14.676 1.00 93.81 112 LEU A CA 1
ATOM 889 C C . LEU A 1 112 ? 8.030 -3.452 -15.500 1.00 93.81 112 LEU A C 1
ATOM 891 O O . LEU A 1 112 ? 8.046 -2.369 -14.927 1.00 93.81 112 LEU A O 1
ATOM 895 N N . SER A 1 113 ? 7.802 -3.562 -16.813 1.00 92.25 113 SER A N 1
ATOM 896 C CA . SER A 1 113 ? 7.594 -2.382 -17.665 1.00 92.25 113 SER A CA 1
ATOM 897 C C . SER A 1 113 ? 6.348 -1.578 -17.274 1.00 92.25 113 SER A C 1
ATOM 899 O O . SER A 1 113 ? 6.377 -0.349 -17.292 1.00 92.25 113 SER A O 1
ATOM 901 N N . ILE A 1 114 ? 5.273 -2.254 -16.846 1.00 90.12 114 ILE A N 1
ATOM 902 C CA . ILE A 1 114 ? 4.076 -1.586 -16.329 1.00 90.12 114 ILE A CA 1
ATOM 903 C C . ILE A 1 114 ? 4.428 -0.782 -15.076 1.00 90.12 114 ILE A C 1
ATOM 905 O O . ILE A 1 114 ? 4.060 0.388 -14.994 1.00 90.12 114 ILE A O 1
ATOM 909 N N . LEU A 1 115 ? 5.154 -1.385 -14.131 1.00 88.81 115 LEU A N 1
ATOM 910 C CA . LEU A 1 115 ? 5.549 -0.730 -12.883 1.00 88.81 115 LEU A CA 1
ATOM 911 C C . LEU A 1 115 ? 6.470 0.473 -13.125 1.00 88.81 115 LEU A C 1
AT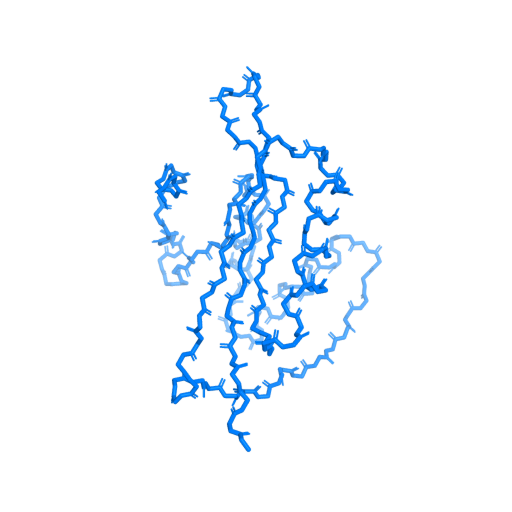OM 913 O O . LEU A 1 115 ? 6.314 1.493 -12.465 1.00 88.81 115 LEU A O 1
ATOM 917 N N . GLU A 1 116 ? 7.391 0.381 -14.086 1.00 86.69 116 GLU A N 1
ATOM 918 C CA . GLU A 1 116 ? 8.277 1.493 -14.461 1.00 86.69 116 GLU A CA 1
ATOM 919 C C . GLU A 1 116 ? 7.517 2.661 -15.100 1.00 86.69 116 GLU A C 1
ATOM 921 O O . GLU A 1 116 ? 7.875 3.813 -14.886 1.00 86.69 116 GLU A O 1
ATOM 926 N N . SER A 1 117 ? 6.451 2.373 -15.851 1.00 83.44 117 SER A N 1
ATOM 927 C CA . SER A 1 117 ? 5.602 3.394 -16.485 1.00 83.44 117 SER A CA 1
ATOM 928 C C . SER A 1 117 ? 4.515 3.971 -15.567 1.00 83.44 117 SER A C 1
ATOM 930 O O . SER A 1 117 ? 3.743 4.843 -15.976 1.00 83.44 117 SER A O 1
ATOM 932 N N . ALA A 1 118 ? 4.387 3.452 -14.343 1.00 76.38 118 ALA A N 1
ATOM 933 C CA . ALA A 1 118 ? 3.300 3.785 -13.435 1.00 76.38 118 ALA A CA 1
ATOM 934 C C . ALA A 1 118 ? 3.549 5.113 -12.701 1.00 76.38 118 ALA A C 1
ATOM 936 O O . ALA A 1 118 ? 3.744 5.143 -11.488 1.00 76.38 118 ALA A O 1
ATOM 937 N N . ASP A 1 119 ? 3.476 6.231 -13.420 1.00 65.25 119 ASP A N 1
ATOM 938 C CA . ASP A 1 119 ? 3.559 7.550 -12.792 1.00 65.25 119 ASP A CA 1
ATOM 939 C C . ASP A 1 119 ? 2.288 7.870 -11.985 1.00 65.25 119 ASP A C 1
ATOM 941 O O . ASP A 1 119 ? 1.155 7.686 -12.452 1.00 65.25 119 ASP A O 1
ATOM 945 N N . ASN A 1 120 ? 2.476 8.388 -10.766 1.00 62.50 120 ASN A N 1
ATOM 946 C CA . ASN A 1 120 ? 1.439 8.992 -9.917 1.00 62.50 120 ASN A CA 1
ATOM 947 C C . ASN A 1 120 ? 0.198 8.118 -9.639 1.00 62.50 120 ASN A C 1
ATOM 949 O O . ASN A 1 120 ? -0.932 8.605 -9.665 1.00 62.50 120 ASN A O 1
ATOM 953 N N . MET A 1 121 ? 0.374 6.823 -9.359 1.00 64.62 121 MET A N 1
ATOM 954 C CA . MET A 1 121 ? -0.737 5.972 -8.905 1.00 64.62 121 MET A CA 1
ATOM 955 C C . MET A 1 121 ? -1.035 6.146 -7.407 1.00 64.62 121 MET A C 1
ATOM 957 O O . MET A 1 121 ? -0.120 6.194 -6.587 1.00 64.62 121 MET A O 1
ATOM 961 N N . ARG A 1 122 ? -2.328 6.208 -7.049 1.00 63.06 122 ARG A N 1
ATOM 962 C CA . ARG A 1 122 ? -2.842 6.297 -5.664 1.00 63.06 122 ARG A CA 1
ATOM 963 C C . ARG A 1 122 ? -3.209 4.923 -5.070 1.00 63.06 122 ARG A C 1
ATOM 965 O O . ARG A 1 122 ? -4.062 4.829 -4.198 1.00 63.06 122 ARG A O 1
ATOM 972 N N . GLY A 1 123 ? -2.563 3.850 -5.527 1.00 77.31 123 GLY A N 1
ATOM 973 C CA . GLY A 1 123 ? -2.906 2.485 -5.128 1.00 77.31 123 GLY A CA 1
ATOM 974 C C . GLY A 1 123 ? -2.127 1.423 -5.900 1.00 77.31 123 GLY A C 1
ATOM 975 O O . GLY A 1 123 ? -1.035 1.685 -6.403 1.00 77.31 123 GLY A O 1
ATOM 976 N N . ALA A 1 124 ? -2.692 0.220 -5.988 1.00 85.38 124 ALA A N 1
ATOM 977 C CA . ALA A 1 124 ? -2.098 -0.911 -6.696 1.00 85.38 124 ALA A CA 1
ATOM 978 C C . ALA A 1 124 ? -2.639 -1.045 -8.129 1.00 85.38 124 ALA A C 1
ATOM 980 O O . ALA A 1 124 ? -3.770 -0.665 -8.420 1.00 85.38 124 ALA A O 1
ATOM 981 N N . ILE A 1 125 ? -1.832 -1.633 -9.013 1.00 89.19 125 ILE A N 1
ATOM 982 C CA . ILE A 1 125 ? -2.271 -2.099 -10.336 1.00 89.19 125 ILE A CA 1
ATOM 983 C C . ILE A 1 125 ? -2.907 -3.475 -10.167 1.00 89.19 125 ILE A C 1
ATOM 985 O O . ILE A 1 125 ? -2.310 -4.349 -9.536 1.00 89.19 125 ILE A O 1
ATOM 989 N N . ILE A 1 126 ? -4.082 -3.686 -10.758 1.00 91.50 126 ILE A N 1
ATOM 990 C CA . ILE A 1 126 ? -4.748 -4.988 -10.779 1.00 91.50 126 ILE A CA 1
ATOM 991 C C . ILE A 1 126 ? -4.562 -5.565 -12.179 1.00 91.50 126 ILE A C 1
ATOM 993 O O . ILE A 1 126 ? -5.231 -5.163 -13.125 1.00 91.50 126 ILE A O 1
ATOM 997 N N . LEU A 1 127 ? -3.629 -6.502 -12.329 1.00 92.12 127 LEU A N 1
ATOM 998 C CA . LEU A 1 127 ? -3.283 -7.071 -13.630 1.00 92.12 127 LEU A CA 1
ATOM 999 C C . LEU A 1 127 ? -3.877 -8.473 -13.809 1.00 92.12 127 LEU A C 1
ATOM 1001 O O . LEU A 1 127 ? -3.573 -9.380 -13.037 1.00 92.12 127 LEU A O 1
ATOM 1005 N N . ASP A 1 128 ? -4.650 -8.671 -14.878 1.00 93.56 128 ASP A N 1
ATOM 1006 C CA . ASP A 1 128 ? -5.049 -10.003 -15.338 1.00 93.56 128 ASP A CA 1
ATOM 1007 C C . ASP A 1 128 ? -3.849 -10.712 -15.986 1.00 93.56 128 ASP A C 1
ATOM 1009 O O . ASP A 1 128 ? -3.335 -10.264 -17.011 1.00 93.56 128 ASP A O 1
ATOM 1013 N N . LEU A 1 129 ? -3.406 -11.837 -15.420 1.00 92.12 129 LEU A N 1
ATOM 1014 C CA . LEU A 1 129 ? -2.262 -12.606 -15.927 1.00 92.12 129 LEU A CA 1
ATOM 1015 C C . LEU A 1 129 ? -2.561 -13.437 -17.186 1.00 92.12 129 LEU A C 1
ATOM 1017 O O . LEU A 1 129 ? -1.623 -13.914 -17.838 1.00 92.12 129 LEU A O 1
ATOM 1021 N N . LEU A 1 130 ? -3.832 -13.658 -17.527 1.00 91.44 130 LEU A N 1
ATOM 1022 C CA . LEU A 1 130 ? -4.233 -14.367 -18.742 1.00 91.44 130 LEU A CA 1
ATOM 1023 C C . LEU A 1 130 ? -4.234 -13.415 -19.932 1.00 91.44 130 LEU A C 1
ATOM 1025 O O . LEU A 1 130 ? -3.623 -13.710 -20.959 1.00 91.44 130 LEU A O 1
ATOM 1029 N N . THR A 1 131 ? -4.880 -12.259 -19.781 1.00 93.75 131 THR A N 1
ATOM 1030 C CA . THR A 1 131 ? -5.010 -11.284 -20.871 1.00 93.75 131 THR A CA 1
ATOM 1031 C C . THR A 1 131 ? -3.922 -10.216 -20.865 1.00 93.75 131 THR A C 1
ATOM 1033 O O . THR A 1 131 ? -3.817 -9.465 -21.832 1.00 93.75 131 THR A O 1
ATOM 1036 N N . MET A 1 132 ? -3.146 -10.109 -19.782 1.00 92.12 132 MET A N 1
ATOM 1037 C CA . MET A 1 132 ? -2.160 -9.048 -19.538 1.00 92.12 132 MET A CA 1
ATOM 1038 C C . MET A 1 132 ? -2.771 -7.636 -19.569 1.00 92.12 132 MET A C 1
ATOM 1040 O O . MET A 1 132 ? -2.109 -6.673 -19.956 1.00 92.12 132 MET A O 1
ATOM 1044 N N . LYS A 1 133 ? -4.046 -7.507 -19.172 1.00 92.00 133 LYS A N 1
ATOM 1045 C CA . LYS A 1 133 ? -4.778 -6.230 -19.131 1.00 92.00 133 LYS A CA 1
ATOM 1046 C C . LYS A 1 133 ? -4.918 -5.736 -17.698 1.00 92.00 133 LYS A C 1
ATOM 1048 O O . LYS A 1 133 ? -5.113 -6.531 -16.782 1.00 92.00 133 LYS A O 1
ATOM 1053 N N . ARG A 1 134 ? -4.837 -4.419 -17.529 1.00 90.69 134 ARG A N 1
ATOM 1054 C CA . ARG A 1 134 ? -5.147 -3.737 -16.270 1.00 90.69 134 ARG A CA 1
ATOM 1055 C C . ARG A 1 134 ? -6.662 -3.745 -1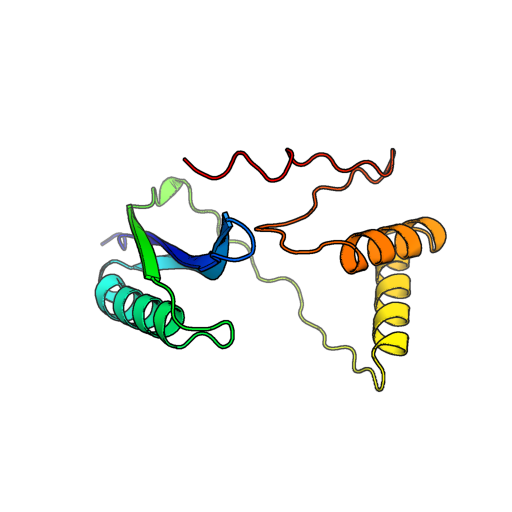6.060 1.00 90.69 134 ARG A C 1
ATOM 1057 O O . ARG A 1 134 ? -7.404 -3.537 -17.020 1.00 90.69 134 ARG A O 1
ATOM 1064 N N . LEU A 1 135 ? -7.093 -4.048 -14.842 1.00 91.00 135 LEU A N 1
ATOM 1065 C CA . LEU A 1 135 ? -8.496 -4.223 -14.457 1.00 91.00 135 LEU A CA 1
ATOM 1066 C C . LEU A 1 135 ? -8.987 -3.127 -13.511 1.00 91.00 135 LEU A C 1
ATOM 1068 O O . LEU A 1 135 ? -10.191 -2.999 -13.297 1.00 91.00 135 LEU A O 1
ATOM 1072 N N . GLU A 1 136 ? -8.080 -2.361 -12.910 1.00 86.25 136 GLU A N 1
ATOM 1073 C CA . GLU A 1 136 ? -8.459 -1.216 -12.097 1.00 86.25 136 GLU A CA 1
ATOM 1074 C C . GLU A 1 136 ? -9.104 -0.107 -12.943 1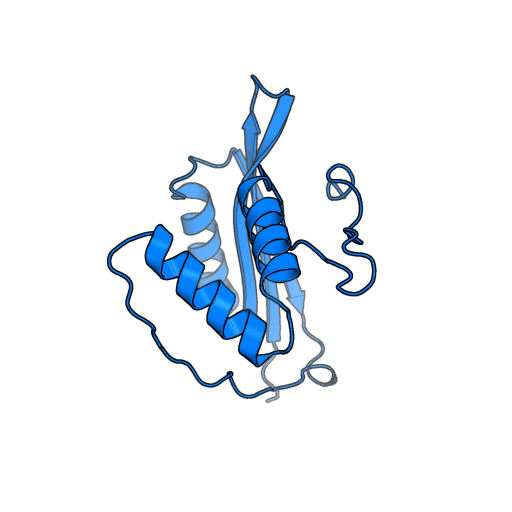.00 86.25 136 GLU A C 1
ATOM 1076 O O . GLU A 1 136 ? -8.812 0.046 -14.131 1.00 86.25 136 GLU A O 1
ATOM 1081 N N . LYS A 1 137 ? -9.991 0.673 -12.314 1.00 77.06 137 LYS A N 1
ATOM 1082 C CA . LYS A 1 137 ? -10.649 1.823 -12.948 1.00 77.06 137 LYS A CA 1
ATOM 1083 C C . LYS A 1 137 ? -9.641 2.942 -13.244 1.00 77.06 137 LYS A C 1
ATOM 1085 O O . LYS A 1 137 ? -8.637 3.086 -12.547 1.00 77.06 137 LYS A O 1
ATOM 1090 N N . ASP A 1 138 ? -9.932 3.759 -14.257 1.00 62.53 138 ASP A N 1
ATOM 1091 C CA . ASP A 1 138 ? -9.072 4.879 -14.651 1.00 62.53 138 ASP A CA 1
ATOM 1092 C C . ASP A 1 138 ? -8.954 5.967 -13.563 1.00 62.53 138 ASP A C 1
ATOM 1094 O O . ASP A 1 138 ? -9.892 6.260 -12.822 1.00 62.53 138 ASP A O 1
ATOM 1098 N N . LYS A 1 139 ? -7.772 6.601 -13.509 1.00 59.53 139 LYS A N 1
ATOM 1099 C CA . LYS A 1 139 ? -7.199 7.400 -12.398 1.00 59.53 139 LYS A CA 1
ATOM 1100 C C . LYS A 1 139 ? -7.997 8.622 -11.880 1.00 59.53 139 LYS A C 1
ATOM 1102 O O . LYS A 1 139 ? -7.475 9.336 -11.027 1.00 59.53 139 LYS A O 1
ATOM 1107 N N . LYS A 1 140 ? -9.203 8.925 -12.372 1.00 50.47 140 LYS A N 1
ATOM 1108 C CA . LYS A 1 140 ? -9.909 10.192 -12.066 1.00 50.47 140 LYS A CA 1
ATOM 1109 C C . LYS A 1 140 ? -11.025 10.115 -11.019 1.00 50.47 140 LYS A C 1
ATOM 1111 O O . LYS A 1 140 ? -11.459 11.168 -10.568 1.00 50.47 140 LYS A O 1
ATOM 1116 N N . GLU A 1 141 ? -11.467 8.932 -10.598 1.00 44.06 141 GLU A N 1
ATOM 1117 C CA . GLU A 1 141 ? -12.718 8.807 -9.820 1.00 44.06 141 GLU A CA 1
ATOM 1118 C C . GLU A 1 141 ? -12.563 8.642 -8.296 1.00 44.06 141 GLU A C 1
ATOM 1120 O O . GLU A 1 141 ? -13.560 8.533 -7.598 1.00 44.06 141 GLU A O 1
ATOM 1125 N N . GLU A 1 142 ? -11.358 8.686 -7.724 1.00 44.84 142 GLU A N 1
ATOM 1126 C CA . GLU A 1 142 ? -11.177 8.561 -6.258 1.00 44.84 142 GLU A CA 1
ATOM 1127 C C . GLU A 1 142 ? -11.275 9.907 -5.501 1.00 44.84 142 GLU A C 1
ATOM 1129 O O . GLU A 1 142 ? -10.607 10.111 -4.486 1.00 44.84 142 GLU A O 1
ATOM 1134 N N . LEU A 1 143 ? -12.046 10.872 -6.020 1.00 36.78 143 LEU A N 1
ATOM 1135 C CA . LEU A 1 143 ? -12.241 12.195 -5.402 1.00 36.78 143 LEU A CA 1
ATOM 1136 C C . LEU A 1 143 ? -13.471 12.300 -4.485 1.00 36.78 143 LEU A C 1
ATOM 1138 O O . LEU A 1 143 ? -13.723 13.391 -3.974 1.00 36.78 143 LEU A O 1
ATOM 1142 N N . GLU A 1 144 ? -14.181 11.203 -4.227 1.00 34.16 144 GLU A N 1
ATOM 1143 C CA . GLU A 1 144 ? -15.305 11.166 -3.275 1.00 34.16 144 GLU A CA 1
ATOM 1144 C C . GLU A 1 144 ? -14.905 10.559 -1.922 1.00 34.16 144 GLU A C 1
ATOM 1146 O O . GLU A 1 144 ? -14.411 9.408 -1.888 1.00 34.16 144 GLU A O 1
#

pLDDT: mean 88.66, std 12.52, range [34.16, 97.88]

InterPro domains:
  IPR005499 6-carboxyhexanoate--CoA ligase [PF03744] (6-140)

Foldseek 3Di:
DPFWKKKKKKWFWAQDPVVRDTATQDIDIDIDTPVCVVVVVVVRQCCQQVGPSHGTPDMDMDIGTDDPVPDDDDDDDDDDDDDDPDPVRVLVVQQVVCVVVVQHNVNSVLVVVCVVPDPRDPDDFDADSVVRDTDDDDDPPPPD

Sequence (144 aa):
MVKKLFSIKMRASKWDSIKGENEHISGAEKIISEECIDTTVHNLINRALGHSKGQSDFINISINKVDTEKITYIPCLDISTIYSNTPYDGRQHILELLKQINIDTKKGKFILSILESADNMRGAIILDLLTMKRLEKDKKEELE

Secondary structure (DSSP, 8-state):
-PPPEEEEEEEEEEEETTTTEEEEEEEEEEEEEGGGHHHHHHHHHHHHHS-TT---SEEEEEEEE--GGGPPP-PPPPP-----SSHHHHHHHHHHHHHHTT--HHHHHHHHHHHHT-TT-SS---B-TTT--B-SPPTT-TT-